Protein AF-A0A2S4YFS5-F1 (afdb_monomer_lite)

pLDDT: mean 82.1, std 21.87, range [34.41, 98.56]

Structure (mmCIF, N/CA/C/O backbone):
data_AF-A0A2S4YFS5-F1
#
_entry.id   AF-A0A2S4YFS5-F1
#
loop_
_atom_site.group_PDB
_atom_site.id
_atom_site.type_symbol
_atom_site.label_atom_id
_atom_site.label_alt_id
_atom_site.label_comp_id
_atom_site.label_asym_id
_atom_site.label_entity_id
_atom_site.label_seq_id
_atom_site.pdbx_PDB_ins_code
_atom_site.Cartn_x
_atom_site.Cartn_y
_atom_site.Cartn_z
_atom_site.occupancy
_atom_site.B_iso_or_equiv
_atom_site.auth_seq_id
_atom_site.auth_comp_id
_atom_site.auth_asym_id
_atom_site.auth_atom_id
_atom_site.pdbx_PDB_model_num
ATOM 1 N N . MET A 1 1 ? 54.798 -68.727 68.384 1.00 38.38 1 MET A N 1
ATOM 2 C CA . MET A 1 1 ? 54.113 -69.914 67.822 1.00 38.38 1 MET A CA 1
ATOM 3 C C . MET A 1 1 ? 52.733 -69.463 67.348 1.00 38.38 1 MET A C 1
ATOM 5 O O . MET A 1 1 ? 52.156 -68.606 67.995 1.00 38.38 1 MET A O 1
ATOM 9 N N . ALA A 1 2 ? 52.330 -69.889 66.152 1.00 39.94 2 ALA A N 1
ATOM 10 C CA . ALA A 1 2 ? 51.501 -69.168 65.175 1.00 39.94 2 ALA A CA 1
ATOM 11 C C . ALA A 1 2 ? 50.011 -68.912 65.498 1.00 39.94 2 ALA A C 1
ATOM 13 O O . ALA A 1 2 ? 49.426 -69.651 66.278 1.00 39.94 2 ALA A O 1
ATOM 14 N N . LEU A 1 3 ? 49.422 -67.935 64.779 1.00 34.41 3 LEU A N 1
ATOM 15 C CA . LEU A 1 3 ? 48.136 -67.919 64.022 1.00 34.41 3 LEU A CA 1
ATOM 16 C C . LEU A 1 3 ? 47.654 -66.448 63.898 1.00 34.41 3 LEU A C 1
ATOM 18 O O . LEU A 1 3 ? 47.885 -65.681 64.817 1.00 34.41 3 LEU A O 1
ATOM 22 N N . ARG A 1 4 ? 46.946 -65.936 62.881 1.00 42.56 4 ARG A N 1
ATOM 23 C CA . ARG A 1 4 ? 46.552 -66.309 61.507 1.00 42.56 4 ARG A CA 1
ATOM 24 C C . ARG A 1 4 ? 45.959 -65.017 60.876 1.00 42.56 4 ARG A C 1
ATOM 26 O O . ARG A 1 4 ? 45.600 -64.093 61.595 1.00 42.56 4 ARG A O 1
ATOM 33 N N . LYS A 1 5 ? 45.900 -64.954 59.544 1.00 42.12 5 LYS A N 1
ATOM 34 C CA . LYS A 1 5 ? 45.519 -63.801 58.695 1.00 42.12 5 LYS A CA 1
ATOM 35 C C . LYS A 1 5 ? 43.995 -63.500 58.634 1.00 42.12 5 LYS A C 1
ATOM 37 O O . LYS A 1 5 ? 43.210 -64.362 59.013 1.00 42.12 5 LYS A O 1
ATOM 42 N N . MET A 1 6 ? 43.676 -62.393 57.925 1.00 39.66 6 MET A N 1
ATOM 43 C CA . MET A 1 6 ? 42.453 -62.051 57.135 1.00 39.66 6 MET A CA 1
ATOM 44 C C . MET A 1 6 ? 41.341 -61.290 57.889 1.00 39.66 6 MET A C 1
ATOM 46 O O . MET A 1 6 ? 41.135 -61.551 59.061 1.00 39.66 6 MET A O 1
ATOM 50 N N . ASN A 1 7 ? 40.558 -60.357 57.325 1.00 37.44 7 ASN A N 1
ATOM 51 C CA . ASN A 1 7 ? 40.381 -59.815 55.967 1.00 37.44 7 ASN A CA 1
ATOM 52 C C . ASN A 1 7 ? 39.668 -58.444 56.077 1.00 37.44 7 ASN A C 1
ATOM 54 O O . ASN A 1 7 ? 38.845 -58.256 56.970 1.00 37.44 7 ASN A O 1
ATOM 58 N N . ALA A 1 8 ? 39.932 -57.525 55.144 1.00 40.50 8 ALA A N 1
ATOM 59 C CA . ALA A 1 8 ? 39.183 -56.279 54.976 1.00 40.50 8 ALA A CA 1
ATOM 60 C C . ALA A 1 8 ? 38.018 -56.479 53.994 1.00 40.50 8 ALA A C 1
ATOM 62 O O . ALA A 1 8 ? 38.241 -57.006 52.907 1.00 40.50 8 ALA A O 1
ATOM 63 N N . ALA A 1 9 ? 36.816 -56.034 54.366 1.00 38.03 9 ALA A N 1
ATOM 64 C CA . ALA A 1 9 ? 35.782 -55.512 53.466 1.00 38.03 9 ALA A CA 1
ATOM 65 C C . ALA A 1 9 ? 34.565 -55.067 54.290 1.00 38.03 9 ALA A C 1
ATOM 67 O O . ALA A 1 9 ? 33.946 -55.885 54.967 1.00 38.03 9 ALA A O 1
ATOM 68 N N . LEU A 1 10 ? 34.171 -53.799 54.177 1.00 38.78 10 LEU A N 1
ATOM 69 C CA . LEU A 1 10 ? 32.765 -53.434 54.326 1.00 38.78 10 LEU A CA 1
ATOM 70 C C . LEU A 1 10 ? 32.443 -52.335 53.312 1.00 38.78 10 LEU A C 1
ATOM 72 O O . LEU A 1 10 ? 32.939 -51.215 53.401 1.00 38.78 10 LEU A O 1
ATOM 76 N N . LEU A 1 11 ? 31.663 -52.721 52.305 1.00 36.75 11 LEU A N 1
ATOM 77 C CA . LEU A 1 11 ? 31.139 -51.878 51.239 1.00 36.75 11 LEU A CA 1
ATOM 78 C C . LEU A 1 11 ? 29.768 -51.368 51.709 1.00 36.75 11 LEU A C 1
ATOM 80 O O . LEU A 1 11 ? 28.876 -52.175 51.968 1.00 36.75 11 LEU A O 1
ATOM 84 N N . ALA A 1 12 ? 29.600 -50.055 51.863 1.00 45.97 12 ALA A N 1
ATOM 85 C CA . ALA A 1 12 ? 28.306 -49.464 52.196 1.00 45.97 12 ALA A CA 1
ATOM 86 C C . ALA A 1 12 ? 27.465 -49.316 50.918 1.00 45.97 12 ALA A C 1
ATOM 88 O O . ALA A 1 12 ? 27.842 -48.587 50.002 1.00 45.97 12 ALA A O 1
ATOM 89 N N . ALA A 1 13 ? 26.335 -50.022 50.854 1.00 45.12 13 ALA A N 1
ATOM 90 C CA . ALA A 1 13 ? 25.322 -49.843 49.821 1.00 45.12 13 ALA A CA 1
ATOM 91 C C . ALA A 1 13 ? 24.439 -48.637 50.177 1.00 45.12 13 ALA A C 1
ATOM 93 O O . ALA A 1 13 ? 23.843 -48.603 51.253 1.00 45.12 13 ALA A O 1
ATOM 94 N N . LEU A 1 14 ? 24.351 -47.653 49.280 1.00 39.91 14 LEU A N 1
ATOM 95 C CA . LEU A 1 14 ? 23.424 -46.529 49.394 1.00 39.91 14 LEU A CA 1
ATOM 96 C C . LEU A 1 14 ? 22.151 -46.865 48.605 1.00 39.91 14 LEU A C 1
ATOM 98 O O . LEU A 1 14 ? 22.161 -46.896 47.377 1.00 39.91 14 LEU A O 1
ATOM 102 N N . THR A 1 15 ? 21.058 -47.147 49.309 1.00 44.25 15 THR A N 1
ATOM 103 C CA . THR A 1 15 ? 19.716 -47.280 48.727 1.00 44.25 15 THR A CA 1
ATOM 104 C C . THR A 1 15 ? 19.127 -45.898 48.454 1.00 44.25 15 THR A C 1
ATOM 106 O O . THR A 1 15 ? 18.968 -45.104 49.380 1.00 44.25 15 THR A O 1
ATOM 109 N N . LEU A 1 16 ? 18.773 -45.623 47.197 1.00 41.44 16 LEU A N 1
ATOM 110 C CA . LEU A 1 16 ? 18.000 -44.448 46.797 1.00 41.44 16 LEU A CA 1
ATOM 111 C C . LEU A 1 16 ? 16.504 -44.795 46.888 1.00 41.44 16 LEU A C 1
ATOM 113 O O . LEU A 1 16 ? 16.043 -45.692 46.184 1.00 41.44 16 LEU A O 1
ATOM 117 N N . ALA A 1 17 ? 15.749 -44.113 47.749 1.00 50.78 17 ALA A N 1
ATOM 118 C CA . ALA A 1 17 ? 14.289 -44.191 47.756 1.00 50.78 17 ALA A CA 1
ATOM 119 C C . ALA A 1 17 ? 13.722 -43.068 46.874 1.00 50.78 17 ALA A C 1
ATOM 121 O O . ALA A 1 17 ? 13.986 -41.892 47.122 1.00 50.78 17 ALA A O 1
ATOM 122 N N . ALA A 1 18 ? 12.968 -43.440 45.838 1.00 47.72 18 ALA A N 1
ATOM 123 C CA . ALA A 1 18 ? 12.199 -42.519 45.010 1.00 47.72 18 ALA A CA 1
ATOM 124 C C . ALA A 1 18 ? 10.875 -42.176 45.712 1.00 47.72 18 ALA A C 1
ATOM 126 O O . ALA A 1 18 ? 10.147 -43.073 46.131 1.00 47.72 18 ALA A O 1
ATOM 127 N N . GLY A 1 19 ? 10.574 -40.883 45.839 1.00 43.84 19 GLY A N 1
ATOM 128 C CA . GLY A 1 19 ? 9.262 -40.377 46.238 1.00 43.84 19 GLY A CA 1
ATOM 129 C C . GLY A 1 19 ? 8.672 -39.560 45.093 1.00 43.84 19 GLY A C 1
ATOM 130 O O . GLY A 1 19 ? 9.244 -38.541 44.711 1.00 43.84 19 GLY A O 1
ATOM 131 N N . GLU A 1 20 ? 7.563 -40.031 44.529 1.00 55.06 20 GLU A N 1
ATOM 132 C CA . GLU A 1 20 ? 6.810 -39.362 43.465 1.00 55.06 20 GLU A CA 1
ATOM 133 C C . GLU A 1 20 ? 5.953 -38.224 44.043 1.00 55.06 20 GLU A C 1
ATOM 135 O O . GLU A 1 20 ? 5.244 -38.408 45.035 1.00 55.06 20 GLU A O 1
ATOM 140 N N . LEU A 1 21 ? 5.999 -37.041 43.420 1.00 44.41 21 LEU A N 1
ATOM 141 C CA . LEU A 1 21 ? 5.117 -35.917 43.737 1.00 44.41 21 LEU A CA 1
ATOM 142 C C . LEU A 1 21 ? 3.927 -35.927 42.764 1.00 44.41 21 LEU A C 1
ATOM 144 O O . LEU A 1 21 ? 4.089 -35.695 41.568 1.00 44.41 21 LEU A O 1
ATOM 148 N N . SER A 1 22 ? 2.726 -36.183 43.284 1.00 50.31 22 SER A N 1
ATOM 149 C CA . SER A 1 22 ? 1.464 -36.058 42.547 1.00 50.31 22 SER A CA 1
ATOM 150 C C . SER A 1 22 ? 1.098 -34.581 42.371 1.00 50.31 22 SER A C 1
ATOM 152 O O . SER A 1 22 ? 0.785 -33.907 43.351 1.00 50.31 22 SER A O 1
ATOM 154 N N . ALA A 1 23 ? 1.071 -34.090 41.130 1.00 49.91 23 ALA A N 1
ATOM 155 C CA . ALA A 1 23 ? 0.452 -32.812 40.785 1.00 49.91 23 ALA A CA 1
ATOM 156 C C . ALA A 1 23 ? -0.930 -33.061 40.162 1.00 49.91 23 ALA A C 1
ATOM 158 O O . ALA A 1 23 ? -1.052 -33.438 38.998 1.00 49.91 23 ALA A O 1
ATOM 159 N N . SER A 1 24 ? -1.983 -32.844 40.949 1.00 52.62 24 SER A N 1
ATOM 160 C CA . SER A 1 24 ? -3.356 -32.748 40.461 1.00 52.62 24 SER A CA 1
ATOM 161 C C . SER A 1 24 ? -3.604 -31.339 39.924 1.00 52.62 24 SER A C 1
ATOM 163 O O . SER A 1 24 ? -3.864 -30.438 40.714 1.00 52.62 24 SER A O 1
ATOM 165 N N . ASN A 1 25 ? -3.573 -31.148 38.607 1.00 51.72 25 ASN A N 1
ATOM 166 C CA . ASN A 1 25 ? -4.187 -29.981 37.974 1.00 51.72 25 ASN A CA 1
ATOM 167 C C . ASN A 1 25 ? -5.092 -30.468 36.839 1.00 51.72 25 ASN A C 1
ATOM 169 O O . ASN A 1 25 ? -4.623 -30.896 35.787 1.00 51.72 25 ASN A O 1
ATOM 173 N N . SER A 1 26 ? -6.402 -30.420 37.080 1.00 62.16 26 SER A N 1
ATOM 174 C CA . SER A 1 26 ? -7.427 -30.574 36.048 1.00 62.16 26 SER A CA 1
ATOM 175 C C . SER A 1 26 ? -7.185 -29.570 34.912 1.00 62.16 26 SER A C 1
ATOM 177 O O . SER A 1 26 ? -6.802 -28.431 35.197 1.00 62.16 26 SER A O 1
ATOM 179 N N . PRO A 1 27 ? -7.439 -29.921 33.638 1.00 47.19 27 PRO A N 1
ATOM 180 C CA . PRO A 1 27 ? -7.403 -28.938 32.570 1.00 47.19 27 PRO A CA 1
ATOM 181 C C . PRO A 1 27 ? -8.588 -27.988 32.766 1.00 47.19 27 PRO A C 1
ATOM 183 O O . PRO A 1 27 ? -9.747 -28.378 32.624 1.00 47.19 27 PRO A O 1
ATOM 186 N N . ALA A 1 28 ? -8.297 -26.742 33.140 1.00 51.16 28 ALA A N 1
ATOM 187 C CA . ALA A 1 28 ? -9.267 -25.667 33.035 1.00 51.16 28 ALA A CA 1
ATOM 188 C C . ALA A 1 28 ? -9.723 -25.597 31.572 1.00 51.16 28 ALA A C 1
ATOM 190 O O . ALA A 1 28 ? -8.896 -25.543 30.660 1.00 51.16 28 ALA A O 1
ATOM 191 N N . ALA A 1 29 ? -11.037 -25.662 31.364 1.00 51.72 29 ALA A N 1
ATOM 192 C CA . ALA A 1 29 ? -11.657 -25.481 30.064 1.00 51.72 29 ALA A CA 1
ATOM 193 C C . ALA A 1 29 ? -11.131 -24.184 29.434 1.00 51.72 29 ALA A C 1
ATOM 195 O O . ALA A 1 29 ? -11.278 -23.108 30.015 1.00 51.72 29 ALA A O 1
ATOM 196 N N . ALA A 1 30 ? -10.498 -24.296 28.267 1.00 50.19 30 ALA A N 1
ATOM 197 C CA . ALA A 1 30 ? -10.163 -23.144 27.451 1.00 50.19 30 ALA A CA 1
ATOM 198 C C . ALA A 1 30 ? -11.483 -22.491 27.024 1.00 50.19 30 ALA A C 1
ATOM 200 O O . ALA A 1 30 ? -12.223 -23.040 26.209 1.00 50.19 30 ALA A O 1
ATOM 201 N N . SER A 1 31 ? -11.817 -21.358 27.638 1.00 50.53 31 SER A N 1
ATOM 202 C CA . SER A 1 31 ? -12.875 -20.489 27.146 1.00 50.53 31 SER A CA 1
ATOM 203 C C . SER A 1 31 ? -12.400 -19.897 25.825 1.00 50.53 31 SER A C 1
ATOM 205 O O . SER A 1 31 ? -11.400 -19.175 25.796 1.00 50.53 31 SER A O 1
ATOM 207 N N . ASP A 1 32 ? -13.107 -20.242 24.758 1.00 52.25 32 ASP A N 1
ATOM 208 C CA . ASP A 1 32 ? -12.938 -19.732 23.403 1.00 52.25 32 ASP A CA 1
ATOM 209 C C . ASP A 1 32 ? -13.300 -18.239 23.360 1.00 52.25 32 ASP A C 1
ATOM 211 O O . ASP A 1 32 ? -14.403 -17.831 23.004 1.00 52.25 32 ASP A O 1
ATOM 215 N N . SER A 1 33 ? -12.375 -17.407 23.833 1.00 52.56 33 SER A N 1
ATOM 216 C CA . SER A 1 33 ? -12.344 -15.989 23.516 1.00 52.56 33 SER A CA 1
ATOM 217 C C . SER A 1 33 ? -11.557 -15.885 22.223 1.00 52.56 33 SER A C 1
ATOM 219 O O . SER A 1 33 ? -10.326 -15.908 22.262 1.00 52.56 33 SER A O 1
ATOM 221 N N . ALA A 1 34 ? -12.247 -15.806 21.086 1.00 52.62 34 ALA A N 1
ATOM 222 C CA . ALA A 1 34 ? -11.634 -15.418 19.824 1.00 52.62 34 ALA A CA 1
ATOM 223 C C . ALA A 1 34 ? -10.961 -14.053 20.032 1.00 52.62 34 ALA A C 1
ATOM 225 O O . ALA A 1 34 ? -11.606 -13.004 20.039 1.00 52.62 34 ALA A O 1
ATOM 226 N N . LEU A 1 35 ? -9.662 -14.085 20.328 1.00 49.88 35 LEU A N 1
ATOM 227 C CA . LEU A 1 35 ? -8.839 -12.902 20.485 1.00 49.88 35 LEU A CA 1
ATOM 228 C C . LEU A 1 35 ? -8.937 -12.127 19.174 1.00 49.88 35 LEU A C 1
ATOM 230 O O . LEU A 1 35 ? -8.761 -12.703 18.101 1.00 49.88 35 LEU A O 1
ATOM 234 N N . SER A 1 36 ? -9.196 -10.824 19.264 1.00 61.03 36 SER A N 1
ATOM 235 C CA . SER A 1 36 ? -8.910 -9.909 18.165 1.00 61.03 36 SER A CA 1
ATOM 236 C C . SER A 1 36 ? -7.424 -10.055 17.825 1.00 61.03 36 SER A C 1
ATOM 238 O O . SER A 1 36 ? -6.557 -9.535 18.530 1.00 61.03 36 SER A O 1
ATOM 240 N N . ILE A 1 37 ? -7.114 -10.866 16.813 1.00 72.75 37 ILE A N 1
ATOM 241 C CA . ILE A 1 37 ? -5.752 -11.086 16.329 1.00 72.75 37 ILE A CA 1
ATOM 242 C C . ILE A 1 37 ? -5.450 -9.943 15.367 1.00 72.75 37 ILE A C 1
ATOM 244 O O . ILE A 1 37 ? -5.506 -10.052 14.148 1.00 72.75 37 ILE A O 1
ATOM 248 N N . SER A 1 38 ? -5.160 -8.799 15.967 1.00 82.50 38 SER A N 1
ATOM 249 C CA . SER A 1 38 ? -4.438 -7.716 15.324 1.00 82.50 38 SER A CA 1
ATOM 250 C C . SER A 1 38 ? -3.055 -8.237 14.908 1.00 82.50 38 SER A C 1
ATOM 252 O O . SER A 1 38 ? -2.333 -8.752 15.771 1.00 82.50 38 SER A O 1
ATOM 254 N N . PRO A 1 39 ? -2.646 -8.145 13.626 1.00 88.50 39 PRO A N 1
ATOM 255 C CA . PRO A 1 39 ? -1.312 -8.580 13.237 1.00 88.50 39 PRO A CA 1
ATOM 256 C C . PRO A 1 39 ? -0.257 -7.747 13.982 1.00 88.50 39 PRO A C 1
ATOM 258 O O . PRO A 1 39 ? -0.426 -6.526 14.111 1.00 88.50 39 PRO A O 1
ATOM 261 N N . PRO A 1 40 ? 0.824 -8.371 14.489 1.00 92.25 40 PRO A N 1
ATOM 262 C CA . PRO A 1 40 ? 1.923 -7.631 15.096 1.00 92.25 40 PRO A CA 1
ATOM 263 C C . PRO A 1 40 ? 2.620 -6.756 14.051 1.00 92.25 40 PRO A C 1
ATOM 265 O O . PRO A 1 40 ? 2.562 -7.041 12.853 1.00 92.25 40 PRO A O 1
ATOM 268 N N . SER A 1 41 ? 3.330 -5.716 14.489 1.00 95.56 41 SER A N 1
ATOM 269 C CA . SER A 1 41 ? 4.131 -4.934 13.549 1.00 95.56 41 SER A CA 1
ATOM 270 C C . SER A 1 41 ? 5.197 -5.807 12.879 1.00 95.56 41 SER A C 1
ATOM 272 O O . SER A 1 41 ? 5.838 -6.627 13.542 1.00 95.56 41 SER A O 1
ATOM 274 N N . GLY A 1 42 ? 5.408 -5.650 11.575 1.00 95.62 42 GLY A N 1
ATOM 275 C CA . GLY A 1 42 ? 6.371 -6.478 10.855 1.00 95.62 42 GLY A CA 1
ATOM 276 C C . GLY A 1 42 ? 6.288 -6.386 9.340 1.00 95.62 42 GLY A C 1
ATOM 277 O O . GLY A 1 42 ? 5.508 -5.621 8.778 1.00 95.62 42 GLY A O 1
ATOM 278 N N . ARG A 1 43 ? 7.128 -7.183 8.671 1.00 95.38 43 ARG A N 1
ATOM 279 C CA . ARG A 1 43 ? 7.158 -7.308 7.211 1.00 95.38 43 ARG A CA 1
ATOM 280 C C . ARG A 1 43 ? 6.297 -8.487 6.772 1.00 95.38 43 ARG A C 1
ATOM 282 O O . ARG A 1 43 ? 6.541 -9.620 7.176 1.00 95.38 43 ARG A O 1
ATOM 289 N N . TYR A 1 44 ? 5.354 -8.214 5.886 1.00 95.50 44 TYR A N 1
ATOM 290 C CA . TYR A 1 44 ? 4.356 -9.144 5.392 1.00 95.50 44 TYR A CA 1
ATOM 291 C C . TYR A 1 44 ? 4.392 -9.248 3.873 1.00 95.50 44 TYR A C 1
ATOM 293 O O . TYR A 1 44 ? 4.748 -8.315 3.148 1.00 95.50 44 TYR A O 1
ATOM 301 N N . ARG A 1 45 ? 3.940 -10.405 3.398 1.00 95.00 45 ARG A N 1
ATOM 302 C CA . ARG A 1 45 ? 3.376 -10.558 2.064 1.00 95.00 45 ARG A CA 1
ATOM 303 C C . ARG A 1 45 ? 1.866 -10.641 2.237 1.00 95.00 45 ARG A C 1
ATOM 305 O O . ARG A 1 45 ? 1.391 -11.502 2.969 1.00 95.00 45 ARG A O 1
ATOM 312 N N . ILE A 1 46 ? 1.138 -9.745 1.583 1.00 95.88 46 ILE A N 1
ATOM 313 C CA . ILE A 1 46 ? -0.324 -9.689 1.640 1.00 95.88 46 ILE A CA 1
ATOM 314 C C . ILE A 1 46 ? -0.843 -10.277 0.331 1.00 95.88 46 ILE A C 1
ATOM 316 O O . ILE A 1 46 ? -0.407 -9.862 -0.740 1.00 95.88 46 ILE A O 1
ATOM 320 N N . HIS A 1 47 ? -1.745 -11.250 0.405 1.00 95.88 47 HIS A N 1
ATOM 321 C CA . HIS A 1 47 ? -2.307 -11.924 -0.764 1.00 95.88 47 HIS A CA 1
ATOM 322 C C . HIS A 1 47 ? -3.822 -12.064 -0.665 1.00 95.88 47 HIS A C 1
ATOM 324 O O . HIS A 1 47 ? -4.383 -12.219 0.417 1.00 95.88 47 HIS A O 1
ATOM 330 N N . SER A 1 48 ? -4.485 -12.004 -1.816 1.00 96.69 48 SER A N 1
ATOM 331 C CA . SER A 1 48 ? -5.916 -12.245 -1.912 1.00 96.69 48 SER A CA 1
ATOM 332 C C . SER A 1 48 ? -6.211 -13.714 -1.628 1.00 96.69 48 SER A C 1
ATOM 334 O O . SER A 1 48 ? -5.686 -14.594 -2.310 1.00 96.69 48 SER A O 1
ATOM 336 N N . TYR A 1 49 ? -7.107 -13.982 -0.679 1.00 95.00 49 TYR A N 1
ATOM 337 C CA . TYR A 1 49 ? -7.595 -15.338 -0.421 1.00 95.00 49 TYR A CA 1
ATOM 338 C C . TYR A 1 49 ? -8.260 -15.963 -1.661 1.00 95.00 49 TYR A C 1
ATOM 340 O O . TYR A 1 49 ? -8.132 -17.158 -1.902 1.00 95.00 49 TYR A O 1
ATOM 348 N N . TYR A 1 50 ? -8.926 -15.146 -2.484 1.00 96.81 50 TYR A N 1
ATOM 349 C CA . TYR A 1 50 ? -9.710 -15.613 -3.628 1.00 96.81 50 TYR A CA 1
ATOM 350 C C . TYR A 1 50 ? -8.862 -16.274 -4.726 1.00 96.81 50 TYR A C 1
ATOM 352 O O . TYR A 1 50 ? -9.265 -17.286 -5.292 1.00 96.81 50 TYR A O 1
ATOM 360 N N . ASN A 1 51 ? -7.704 -15.697 -5.061 1.00 97.56 51 ASN A N 1
ATOM 361 C CA . ASN A 1 51 ? -6.883 -16.158 -6.190 1.00 97.56 51 ASN A CA 1
ATOM 362 C C . ASN A 1 51 ? -5.387 -16.296 -5.874 1.00 97.56 51 ASN A C 1
ATOM 364 O O . ASN A 1 51 ? -4.604 -16.590 -6.775 1.00 97.56 51 ASN A O 1
ATOM 368 N N . GLY A 1 52 ? -4.975 -16.055 -4.630 1.00 97.50 52 GLY A N 1
ATOM 369 C CA . GLY A 1 52 ? -3.585 -16.156 -4.194 1.00 97.50 52 GLY A CA 1
ATOM 370 C C . GLY A 1 52 ? -2.650 -15.075 -4.743 1.00 97.50 52 GLY A C 1
ATOM 371 O O . GLY A 1 52 ? -1.453 -15.146 -4.474 1.00 97.50 52 GLY A O 1
ATOM 372 N N . LYS A 1 53 ? -3.146 -14.080 -5.494 1.00 98.38 53 LYS A N 1
ATOM 373 C CA . LYS A 1 53 ? -2.319 -12.982 -6.020 1.00 98.38 53 LYS A CA 1
ATOM 374 C C . LYS A 1 53 ? -1.912 -12.019 -4.911 1.00 98.38 53 LYS A C 1
ATOM 376 O O . LYS A 1 53 ? -2.680 -11.759 -3.985 1.00 98.38 53 LYS A O 1
ATOM 381 N N . CYS A 1 54 ? -0.709 -11.477 -5.031 1.00 98.00 54 CYS A N 1
ATOM 382 C CA . CYS A 1 54 ? -0.102 -10.597 -4.047 1.00 98.00 54 CYS A CA 1
ATOM 383 C C . CYS A 1 54 ? -0.519 -9.139 -4.256 1.00 98.00 54 CYS A C 1
ATOM 385 O O . CYS A 1 54 ? -0.662 -8.687 -5.393 1.00 98.00 54 CYS A O 1
ATOM 387 N N . LEU A 1 55 ? -0.670 -8.407 -3.149 1.00 98.00 55 LEU A N 1
ATOM 388 C CA . LEU A 1 55 ? -0.747 -6.952 -3.151 1.00 98.00 55 LEU A CA 1
ATOM 389 C C . LEU A 1 55 ? 0.574 -6.403 -3.694 1.00 98.00 55 LEU A C 1
ATOM 391 O O . LEU A 1 55 ? 1.646 -6.700 -3.162 1.00 98.00 55 LEU A O 1
ATOM 395 N N . ASP A 1 56 ? 0.482 -5.629 -4.763 1.00 97.75 56 ASP A N 1
ATOM 396 C CA . ASP A 1 56 ? 1.602 -5.248 -5.610 1.00 97.75 56 ASP A CA 1
ATOM 397 C C . ASP A 1 56 ? 1.581 -3.740 -5.849 1.00 97.75 56 ASP A C 1
ATOM 399 O O . ASP A 1 56 ? 0.577 -3.178 -6.287 1.00 97.75 56 ASP A O 1
ATOM 403 N N . ALA A 1 57 ? 2.693 -3.081 -5.5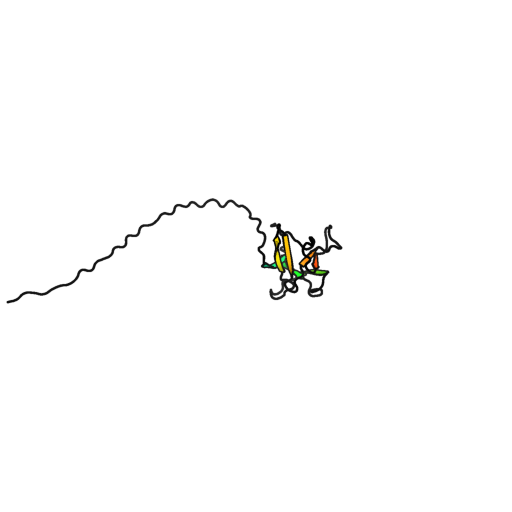43 1.00 97.62 57 ALA A N 1
ATOM 404 C CA . ALA A 1 57 ? 2.973 -1.741 -6.025 1.00 97.62 57 ALA A CA 1
ATOM 405 C C . ALA A 1 57 ? 3.493 -1.853 -7.463 1.00 97.62 57 ALA A C 1
ATOM 407 O O . ALA A 1 57 ? 4.566 -2.408 -7.694 1.00 97.62 57 ALA A O 1
ATOM 408 N N . ASP A 1 58 ? 2.737 -1.337 -8.427 1.00 97.19 58 ASP A N 1
ATOM 409 C CA . ASP A 1 58 ? 3.023 -1.539 -9.845 1.00 97.19 58 ASP A CA 1
ATOM 410 C C . ASP A 1 58 ? 4.406 -0.993 -10.210 1.00 97.19 58 ASP A C 1
ATOM 412 O O . ASP A 1 58 ? 4.634 0.221 -10.174 1.00 97.19 58 ASP A O 1
ATOM 416 N N . LEU A 1 59 ? 5.313 -1.886 -10.617 1.00 94.88 59 LEU A N 1
ATOM 417 C CA . LEU A 1 59 ? 6.687 -1.554 -11.007 1.00 94.88 59 LEU A CA 1
ATOM 418 C C . LEU A 1 59 ? 6.764 -0.498 -12.118 1.00 94.88 59 LEU A C 1
ATOM 420 O O . LEU A 1 59 ? 7.767 0.202 -12.212 1.00 94.88 59 LEU A O 1
ATOM 424 N N . ASN A 1 60 ? 5.714 -0.342 -12.930 1.0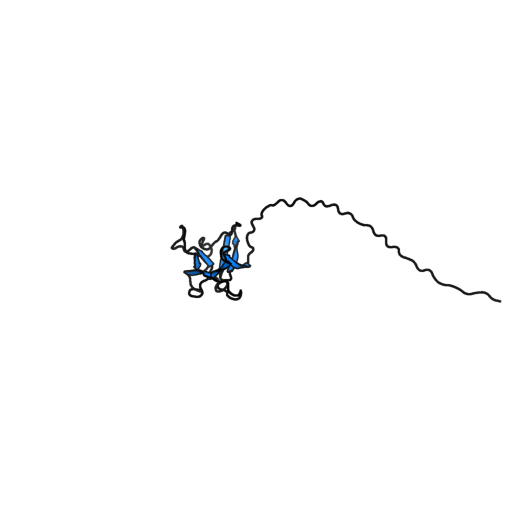0 95.88 60 ASN A N 1
ATOM 425 C CA . ASN A 1 60 ? 5.672 0.678 -13.979 1.00 95.88 60 ASN A CA 1
ATOM 426 C C . ASN A 1 60 ? 5.458 2.100 -13.440 1.00 95.88 60 ASN A C 1
ATOM 428 O O . ASN A 1 60 ? 5.728 3.069 -14.145 1.00 95.88 60 ASN A O 1
ATOM 432 N N . THR A 1 61 ? 4.942 2.238 -12.216 1.00 96.31 61 THR A N 1
ATOM 433 C CA . THR A 1 61 ? 4.612 3.539 -11.604 1.00 96.31 61 THR A CA 1
ATOM 434 C C . THR A 1 61 ? 5.266 3.755 -10.240 1.00 96.31 61 THR A C 1
ATOM 436 O O . THR A 1 61 ? 5.132 4.835 -9.664 1.00 96.31 61 THR A O 1
ATOM 439 N N . ILE A 1 62 ? 5.975 2.746 -9.723 1.00 93.94 62 ILE A N 1
ATOM 440 C CA . ILE A 1 62 ? 6.519 2.741 -8.368 1.00 93.94 62 ILE A CA 1
ATOM 441 C C . ILE A 1 62 ? 7.537 3.858 -8.133 1.00 93.94 62 ILE A C 1
ATOM 443 O O . ILE A 1 62 ? 8.380 4.168 -8.973 1.00 93.94 62 ILE A O 1
ATOM 447 N N . GLY A 1 63 ? 7.481 4.438 -6.935 1.00 90.50 63 GLY A N 1
ATOM 448 C CA . GLY A 1 63 ? 8.443 5.433 -6.460 1.00 90.50 63 GLY A CA 1
ATOM 449 C C . GLY A 1 63 ? 7.909 6.864 -6.430 1.00 90.50 63 GLY A C 1
ATOM 450 O O . GLY A 1 63 ? 8.554 7.726 -5.834 1.00 90.50 63 GLY A O 1
ATOM 451 N N . SER A 1 64 ? 6.727 7.107 -6.999 1.00 95.19 64 SER A N 1
ATOM 452 C CA . SER A 1 64 ? 6.067 8.418 -7.021 1.00 95.19 64 SER A CA 1
ATOM 453 C C . SER A 1 64 ? 4.690 8.379 -6.359 1.00 95.19 64 SER A C 1
ATOM 455 O O . SER A 1 64 ? 4.031 7.338 -6.324 1.00 95.19 64 SER A O 1
ATOM 457 N N . ASN A 1 65 ? 4.237 9.526 -5.859 1.00 97.50 65 ASN A N 1
ATOM 458 C CA . ASN A 1 65 ? 2.877 9.682 -5.351 1.00 97.50 65 ASN A CA 1
ATOM 459 C C . ASN A 1 65 ? 1.862 9.385 -6.456 1.00 97.50 65 ASN A C 1
ATOM 461 O O . ASN A 1 65 ? 2.018 9.825 -7.596 1.00 97.50 65 ASN A O 1
ATOM 465 N N . GLY A 1 66 ? 0.856 8.584 -6.119 1.00 97.44 66 GLY A N 1
ATOM 466 C CA . GLY A 1 66 ? -0.095 8.042 -7.079 1.00 97.44 66 GLY A CA 1
ATOM 467 C C . GLY A 1 66 ? 0.321 6.717 -7.720 1.00 97.44 66 GLY A C 1
ATOM 468 O O . GLY A 1 66 ? -0.399 6.261 -8.615 1.00 97.44 66 GLY A O 1
ATOM 469 N N . THR A 1 67 ? 1.420 6.085 -7.265 1.00 98.25 67 THR A N 1
ATOM 470 C CA . THR A 1 67 ? 1.801 4.714 -7.669 1.00 98.25 67 THR A CA 1
ATOM 471 C C . THR A 1 67 ? 0.577 3.811 -7.581 1.00 98.25 67 THR A C 1
ATOM 473 O O . THR A 1 67 ? -0.108 3.769 -6.556 1.00 98.25 67 THR A O 1
ATOM 476 N N . LYS A 1 68 ? 0.306 3.067 -8.649 1.00 98.19 68 LYS A N 1
ATOM 477 C CA . LYS A 1 68 ? -0.816 2.139 -8.695 1.00 98.19 68 LYS A CA 1
ATOM 478 C C . LYS A 1 68 ? -0.565 0.961 -7.754 1.00 98.19 68 LYS A C 1
ATOM 480 O O . LYS A 1 68 ? 0.480 0.320 -7.822 1.00 98.19 68 LYS A O 1
ATOM 485 N N . VAL A 1 69 ? -1.559 0.645 -6.928 1.00 98.25 69 VAL A N 1
ATOM 486 C CA . VAL A 1 69 ? -1.615 -0.606 -6.167 1.00 98.25 69 VAL A CA 1
ATOM 487 C C . VAL A 1 69 ? -2.542 -1.572 -6.901 1.00 98.25 69 VAL A C 1
ATOM 489 O O . VAL A 1 69 ?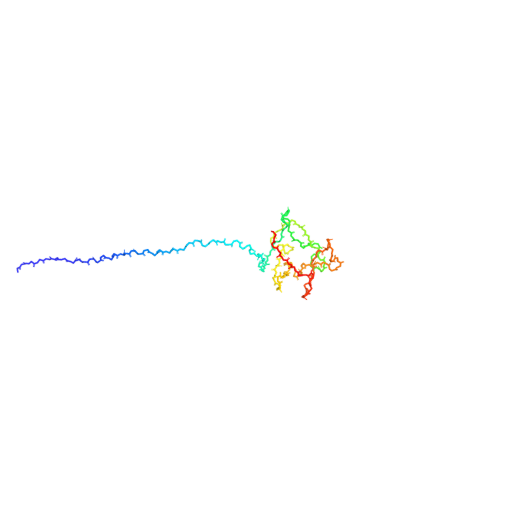 -3.604 -1.183 -7.389 1.00 98.25 69 VAL A O 1
ATOM 492 N N . GLN A 1 70 ? -2.125 -2.825 -7.040 1.00 98.19 70 GLN A N 1
ATOM 493 C CA . GLN A 1 70 ? -2.828 -3.840 -7.820 1.00 98.19 70 GLN A CA 1
ATOM 494 C C . GLN A 1 70 ? -2.660 -5.238 -7.215 1.00 98.19 70 GLN A C 1
ATOM 496 O O . GLN A 1 70 ? -1.961 -5.425 -6.222 1.00 98.19 70 GLN A O 1
ATOM 501 N N . LEU A 1 71 ? -3.313 -6.227 -7.829 1.00 98.31 71 LEU A N 1
ATOM 502 C CA . LEU A 1 71 ? -3.026 -7.637 -7.591 1.00 98.31 71 LEU A CA 1
ATOM 503 C C . LEU A 1 71 ? -2.172 -8.175 -8.734 1.00 98.31 71 LEU A C 1
ATOM 505 O O . LEU A 1 71 ? -2.537 -8.034 -9.902 1.00 98.31 71 LEU A O 1
ATOM 509 N N . TRP A 1 72 ? -1.071 -8.832 -8.391 1.00 98.19 72 TRP A N 1
ATOM 510 C CA . TRP A 1 72 ? -0.175 -9.458 -9.357 1.00 98.19 72 TRP A CA 1
ATOM 511 C C . TRP A 1 72 ? 0.244 -10.853 -8.897 1.00 98.19 72 TRP A C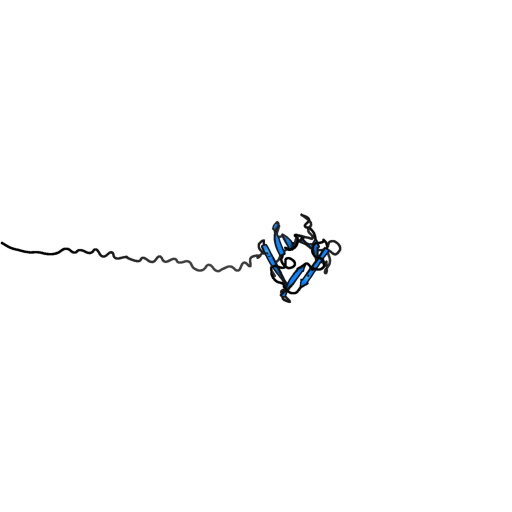 1
ATOM 513 O O . TRP A 1 72 ? 0.067 -11.219 -7.734 1.00 98.19 72 TRP A O 1
ATOM 523 N N . ASP A 1 73 ? 0.778 -11.662 -9.811 1.00 98.06 73 ASP A N 1
ATOM 524 C CA . ASP A 1 73 ? 1.381 -12.935 -9.413 1.00 98.06 73 ASP A CA 1
ATOM 525 C C . ASP A 1 73 ? 2.490 -12.705 -8.386 1.00 98.06 73 ASP A C 1
ATOM 527 O O . ASP A 1 73 ? 3.283 -11.766 -8.501 1.00 98.06 73 ASP A O 1
ATOM 531 N N . CYS A 1 74 ? 2.512 -13.553 -7.360 1.00 97.56 74 CYS A N 1
ATOM 532 C CA . CYS A 1 74 ? 3.476 -13.434 -6.280 1.00 97.56 74 CYS A CA 1
ATOM 533 C C . CYS A 1 74 ? 4.895 -13.721 -6.787 1.00 97.56 74 CYS A C 1
ATOM 535 O O . CYS A 1 74 ? 5.172 -14.793 -7.325 1.00 97.56 74 CYS A O 1
ATOM 537 N N . LEU A 1 75 ? 5.797 -12.766 -6.577 1.00 94.31 75 LEU A N 1
ATOM 538 C CA . LEU A 1 75 ? 7.215 -12.844 -6.916 1.00 94.31 75 LEU A CA 1
ATOM 539 C C . LEU A 1 75 ? 8.045 -13.333 -5.710 1.00 94.31 75 LEU A C 1
ATOM 541 O O . LEU A 1 75 ? 7.520 -13.561 -4.612 1.00 94.31 75 LEU A O 1
ATOM 545 N N . SER A 1 76 ? 9.365 -13.497 -5.894 1.00 90.00 76 SER A N 1
ATOM 546 C CA . SER A 1 76 ? 10.285 -13.774 -4.772 1.00 90.00 76 SER A CA 1
ATOM 547 C C . SER A 1 76 ? 10.143 -12.714 -3.670 1.00 90.00 76 SER A C 1
ATOM 549 O O . SER A 1 76 ? 9.750 -11.576 -3.916 1.00 90.00 76 SER A O 1
ATOM 551 N N . ILE A 1 77 ? 10.473 -13.069 -2.428 1.00 79.31 77 ILE A N 1
ATOM 552 C CA . ILE A 1 77 ? 10.381 -12.143 -1.289 1.00 79.31 77 ILE A CA 1
ATOM 553 C C . ILE A 1 77 ? 11.371 -10.977 -1.389 1.00 79.31 77 ILE A C 1
ATOM 555 O O . ILE A 1 77 ? 11.198 -9.963 -0.717 1.00 79.31 77 ILE A O 1
ATOM 559 N N . ASP A 1 78 ? 12.383 -11.099 -2.241 1.00 86.75 78 ASP A N 1
ATOM 560 C CA . ASP A 1 78 ? 13.381 -10.054 -2.476 1.00 86.75 78 ASP A CA 1
ATOM 561 C C . ASP A 1 78 ? 12.818 -8.884 -3.300 1.00 86.75 78 ASP A C 1
ATOM 563 O O . ASP A 1 78 ? 13.382 -7.791 -3.302 1.00 86.75 78 ASP A O 1
ATOM 567 N N . TYR A 1 79 ? 11.670 -9.078 -3.959 1.00 89.38 79 TYR A N 1
ATOM 568 C CA . TYR A 1 79 ? 10.975 -8.024 -4.688 1.00 89.38 79 TYR A CA 1
ATOM 569 C C . TYR A 1 79 ? 10.219 -7.111 -3.714 1.00 89.38 79 TYR A C 1
ATOM 571 O O . TYR A 1 79 ? 9.152 -7.443 -3.192 1.00 89.38 79 TYR A O 1
ATOM 579 N N . GLY A 1 80 ? 10.789 -5.930 -3.460 1.00 91.75 80 GLY A N 1
ATOM 580 C CA . GLY A 1 80 ? 10.255 -4.954 -2.504 1.00 91.75 80 GLY A CA 1
ATOM 581 C C . GLY A 1 80 ? 8.864 -4.408 -2.849 1.00 91.75 80 GLY A C 1
ATOM 582 O O . GLY A 1 80 ? 8.174 -3.915 -1.961 1.00 91.75 80 GLY A O 1
ATOM 583 N N . ASN A 1 81 ? 8.425 -4.514 -4.106 1.00 95.25 81 ASN A N 1
ATOM 584 C CA . ASN A 1 81 ? 7.123 -4.023 -4.561 1.00 95.25 81 ASN A CA 1
ATOM 585 C C . ASN A 1 81 ? 5.930 -4.878 -4.089 1.00 95.25 81 ASN A C 1
ATOM 587 O O . ASN A 1 81 ? 4.799 -4.407 -4.143 1.00 95.25 81 ASN A O 1
ATOM 591 N N . GLN A 1 82 ? 6.170 -6.096 -3.592 1.00 96.94 82 GLN A N 1
ATOM 592 C CA . GLN A 1 82 ? 5.143 -6.977 -3.007 1.00 96.94 82 GLN A CA 1
ATOM 593 C C . GLN A 1 82 ? 5.397 -7.292 -1.527 1.00 96.94 82 GLN A C 1
ATOM 595 O O . GLN A 1 82 ? 4.771 -8.181 -0.941 1.00 96.94 82 GLN A O 1
ATOM 600 N N . ALA A 1 83 ? 6.346 -6.583 -0.920 1.00 96.12 83 ALA A N 1
ATOM 601 C CA . ALA A 1 83 ? 6.644 -6.681 0.493 1.00 96.12 83 ALA A CA 1
ATOM 602 C C . ALA A 1 83 ? 6.164 -5.417 1.203 1.00 96.12 83 ALA A C 1
ATOM 604 O O . ALA A 1 83 ? 6.493 -4.300 0.801 1.00 96.12 83 ALA A O 1
ATOM 605 N N . TRP A 1 84 ? 5.408 -5.617 2.276 1.00 96.94 84 TRP A N 1
ATOM 606 C CA . TRP A 1 84 ? 4.690 -4.561 2.974 1.00 96.94 84 TRP A CA 1
ATOM 607 C C . TRP A 1 84 ? 5.061 -4.581 4.441 1.00 96.94 84 TRP A C 1
ATOM 609 O O . TRP A 1 84 ? 4.978 -5.619 5.090 1.00 96.94 84 TRP A O 1
ATOM 619 N N . TYR A 1 85 ? 5.471 -3.445 4.974 1.00 97.06 85 TYR A N 1
ATOM 620 C CA . TYR A 1 85 ? 5.532 -3.268 6.412 1.00 97.06 85 TYR A CA 1
ATOM 621 C C . TYR A 1 85 ? 4.155 -2.863 6.916 1.00 97.06 85 TYR A C 1
ATOM 623 O O . TYR A 1 85 ? 3.495 -2.018 6.315 1.00 97.06 85 TYR A O 1
ATOM 631 N N . VAL A 1 86 ? 3.734 -3.486 8.006 1.00 97.50 86 VAL A N 1
ATOM 632 C CA . VAL A 1 86 ? 2.503 -3.183 8.728 1.00 97.50 86 VAL A CA 1
ATOM 633 C C . VAL A 1 86 ? 2.947 -2.769 10.117 1.00 97.50 86 VAL A C 1
ATOM 635 O O . VAL A 1 86 ? 3.503 -3.597 10.827 1.00 97.50 86 VAL A O 1
ATOM 638 N N . ASP A 1 87 ? 2.743 -1.508 10.484 1.00 96.75 87 ASP A N 1
ATOM 639 C CA . ASP A 1 87 ? 3.106 -0.972 11.797 1.00 96.75 87 ASP A CA 1
ATOM 640 C C . ASP A 1 87 ? 1.859 -0.447 12.502 1.00 96.75 87 ASP A C 1
ATOM 642 O O . ASP A 1 87 ? 1.108 0.330 11.910 1.00 96.75 87 ASP A O 1
ATOM 646 N N . THR A 1 88 ? 1.660 -0.794 13.776 1.00 95.56 88 THR A N 1
ATOM 647 C CA . THR A 1 88 ? 0.672 -0.077 14.594 1.00 95.56 88 THR A CA 1
ATOM 648 C C . THR A 1 88 ? 1.105 1.372 14.813 1.00 95.56 88 THR A C 1
ATOM 650 O O . THR A 1 88 ? 2.271 1.647 15.103 1.00 95.56 88 THR A O 1
ATOM 653 N N . ILE A 1 89 ? 0.154 2.297 14.697 1.00 94.12 89 ILE A N 1
ATOM 654 C CA . ILE A 1 89 ? 0.353 3.730 14.966 1.00 94.12 89 ILE A CA 1
ATOM 655 C C . ILE A 1 89 ? -0.483 4.225 16.160 1.00 94.12 89 ILE A C 1
ATOM 657 O O . ILE A 1 89 ? -0.564 5.423 16.413 1.00 94.12 89 ILE A O 1
ATOM 661 N N . GLY A 1 90 ? -1.051 3.296 16.937 1.00 90.50 90 GLY A N 1
ATOM 662 C CA . GLY A 1 90 ? -1.929 3.580 18.074 1.00 90.50 90 GLY A CA 1
ATOM 663 C C . GLY A 1 90 ? -3.416 3.501 17.720 1.00 90.50 90 GLY A C 1
ATOM 664 O O . GLY A 1 90 ? -3.788 3.414 16.556 1.00 90.50 90 GLY A O 1
ATOM 665 N N . ASN A 1 91 ? -4.276 3.477 18.744 1.00 87.75 91 ASN A N 1
ATOM 666 C CA . ASN A 1 91 ? -5.746 3.491 18.622 1.00 87.75 91 ASN A CA 1
ATOM 667 C C . ASN A 1 91 ? -6.355 2.433 17.668 1.00 87.75 91 ASN A C 1
ATOM 669 O O . ASN A 1 91 ? -7.445 2.626 17.139 1.00 87.75 91 ASN A O 1
ATOM 673 N N . GLY A 1 92 ? -5.661 1.308 17.461 1.00 90.38 92 GLY A N 1
ATOM 674 C CA . GLY A 1 92 ? -6.090 0.220 16.571 1.00 90.38 92 GLY A CA 1
ATOM 675 C C . GLY A 1 92 ? -5.748 0.419 15.090 1.00 90.38 92 GLY A C 1
ATOM 676 O O . GLY A 1 92 ? -6.036 -0.467 14.289 1.00 90.38 92 GLY A O 1
ATOM 677 N N . PHE A 1 93 ? -5.110 1.532 14.729 1.00 95.12 93 PHE A N 1
ATOM 678 C CA . PHE A 1 93 ? -4.739 1.836 13.354 1.00 95.12 93 PHE A CA 1
ATOM 679 C C . PHE A 1 93 ? -3.369 1.282 12.973 1.00 95.12 93 PHE A C 1
ATOM 681 O O . PHE A 1 93 ? -2.463 1.103 13.802 1.00 95.12 93 PHE A O 1
ATOM 688 N N . TYR A 1 94 ? -3.220 1.095 11.668 1.00 97.06 94 TYR A N 1
ATOM 689 C CA . TYR A 1 94 ? -2.030 0.613 11.005 1.00 97.06 94 TYR A CA 1
ATOM 690 C C . TYR A 1 94 ? -1.579 1.569 9.913 1.00 97.06 94 TYR A C 1
ATOM 692 O O . TYR A 1 94 ? -2.365 2.015 9.078 1.00 97.06 94 TYR A O 1
ATOM 700 N N . LYS A 1 95 ? -0.269 1.783 9.866 1.00 97.31 95 LYS A N 1
ATOM 701 C CA . LYS A 1 95 ? 0.429 2.296 8.693 1.00 97.31 95 LYS A CA 1
ATOM 702 C C . LYS A 1 95 ? 0.933 1.099 7.895 1.00 97.31 95 LYS A C 1
ATOM 704 O O . LYS A 1 95 ? 1.726 0.305 8.404 1.00 97.31 95 LYS A O 1
ATOM 709 N N . ILE A 1 96 ? 0.493 0.982 6.645 1.00 97.88 96 ILE A N 1
ATOM 710 C CA . ILE A 1 96 ? 0.900 -0.093 5.732 1.00 97.88 96 ILE A CA 1
ATOM 711 C C . ILE A 1 96 ? 1.715 0.527 4.606 1.00 97.88 96 ILE A C 1
ATOM 713 O O . ILE A 1 96 ? 1.206 1.391 3.901 1.00 97.88 96 ILE A O 1
ATOM 717 N N . TYR A 1 97 ? 2.969 0.124 4.425 1.00 96.69 97 TYR A N 1
ATOM 718 C CA . TYR A 1 97 ? 3.873 0.797 3.490 1.00 96.69 97 TYR A CA 1
ATOM 719 C C . TYR A 1 97 ? 4.800 -0.158 2.752 1.00 96.69 97 TYR A C 1
ATOM 721 O O . TYR A 1 97 ? 5.150 -1.232 3.241 1.00 96.69 97 TYR A O 1
ATOM 729 N N . SER A 1 98 ? 5.185 0.238 1.540 1.00 95.12 98 SER A N 1
ATOM 730 C CA . SER A 1 98 ? 6.024 -0.589 0.674 1.00 95.12 98 SER A CA 1
ATOM 731 C C . SER A 1 98 ? 7.451 -0.706 1.217 1.00 95.12 98 SER A C 1
ATOM 733 O O . SER A 1 98 ? 8.040 0.265 1.698 1.00 95.12 98 SER A O 1
ATOM 735 N N . ALA A 1 99 ? 8.037 -1.898 1.088 1.00 93.31 99 ALA A N 1
ATOM 736 C CA . ALA A 1 99 ? 9.445 -2.141 1.386 1.00 93.31 99 ALA A CA 1
ATOM 737 C C . ALA A 1 99 ? 10.398 -1.653 0.276 1.00 93.31 99 ALA A C 1
ATOM 739 O O . ALA A 1 99 ? 11.602 -1.604 0.505 1.00 93.31 99 ALA A O 1
ATOM 740 N N . TYR A 1 100 ? 9.892 -1.309 -0.917 1.00 91.38 100 TYR A N 1
ATOM 741 C CA . TYR A 1 100 ? 10.708 -0.768 -2.014 1.00 91.38 100 TYR A CA 1
ATOM 742 C C . TYR A 1 100 ? 11.118 0.689 -1.760 1.00 91.38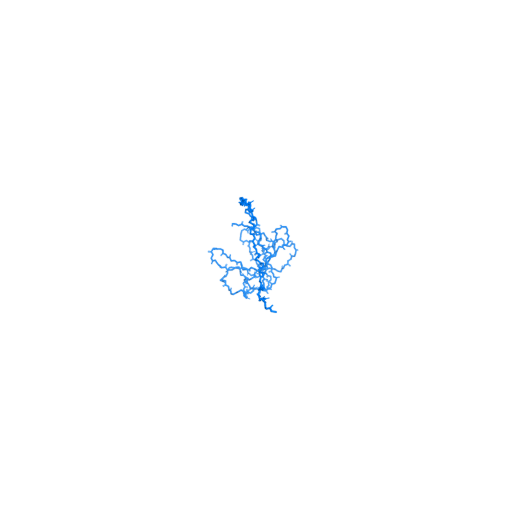 100 TYR A C 1
ATOM 744 O O . TYR A 1 100 ? 12.296 1.036 -1.790 1.00 91.38 100 TYR A O 1
ATOM 752 N N . LYS A 1 101 ? 10.127 1.538 -1.478 1.00 88.50 101 LYS A N 1
ATOM 753 C CA . LYS A 1 101 ? 10.275 2.920 -1.012 1.00 88.50 101 LYS A CA 1
ATOM 754 C C . LYS A 1 101 ? 9.205 3.130 0.061 1.00 88.50 101 LYS A C 1
ATOM 756 O O . LYS A 1 101 ? 8.064 2.752 -0.200 1.00 88.50 101 LYS A O 1
ATOM 761 N N . PRO A 1 102 ? 9.528 3.728 1.221 1.00 84.00 102 PRO A N 1
ATOM 762 C CA . PRO A 1 102 ? 8.577 3.904 2.318 1.00 84.00 102 PRO A CA 1
ATOM 763 C C . PRO A 1 102 ? 7.509 4.971 2.006 1.00 84.00 102 PRO A C 1
ATOM 765 O O . PRO A 1 102 ? 7.520 6.075 2.541 1.00 84.00 102 PRO A O 1
ATOM 768 N N . SER A 1 103 ? 6.582 4.619 1.118 1.00 96.00 103 SER A N 1
ATOM 769 C CA . SER A 1 103 ? 5.301 5.278 0.845 1.00 96.00 103 SER A CA 1
ATOM 770 C C . SER A 1 103 ? 4.166 4.343 1.273 1.00 96.00 103 SER A C 1
ATOM 772 O O . SER A 1 103 ? 4.291 3.119 1.136 1.00 96.00 103 SER A O 1
ATOM 774 N N . CYS A 1 104 ? 3.085 4.910 1.799 1.00 97.56 104 CYS A N 1
ATOM 775 C CA . CYS A 1 104 ? 2.002 4.184 2.456 1.00 97.56 104 CYS A CA 1
ATOM 776 C C . CYS A 1 104 ? 0.852 3.883 1.498 1.00 97.56 104 CYS A C 1
ATOM 778 O O . CYS A 1 104 ? 0.664 4.601 0.517 1.00 97.56 104 CYS A O 1
ATOM 780 N N . LEU A 1 105 ? 0.082 2.835 1.802 1.00 98.25 105 LEU A N 1
ATOM 781 C CA . LEU A 1 105 ? -1.243 2.653 1.227 1.00 98.25 105 LEU A CA 1
ATOM 782 C C . LEU A 1 105 ? -2.093 3.875 1.561 1.00 98.25 105 LEU A C 1
ATOM 784 O O . LEU A 1 105 ? -2.214 4.263 2.721 1.00 98.25 105 LEU A O 1
ATOM 788 N N . ASP A 1 106 ? -2.666 4.452 0.519 1.00 98.56 106 ASP A N 1
ATOM 789 C CA . ASP A 1 106 ? -3.378 5.718 0.535 1.00 98.56 106 ASP A CA 1
ATOM 790 C C . ASP A 1 106 ? -4.712 5.518 -0.187 1.00 98.56 106 ASP A C 1
ATOM 792 O O . ASP A 1 106 ? -4.745 5.090 -1.347 1.00 98.56 106 ASP A O 1
ATOM 796 N N . ALA A 1 107 ? -5.815 5.773 0.514 1.00 98.31 107 ALA A N 1
ATOM 797 C CA . ALA A 1 107 ? -7.113 5.953 -0.113 1.00 98.31 107 ALA A CA 1
ATOM 798 C C . ALA A 1 107 ? -7.115 7.331 -0.785 1.00 98.31 107 ALA A C 1
ATOM 800 O O . ALA A 1 107 ? -7.032 8.358 -0.109 1.00 98.31 107 ALA A O 1
ATOM 801 N N . ASP A 1 108 ? -7.186 7.349 -2.116 1.00 98.19 108 ASP A N 1
ATOM 802 C CA . ASP A 1 108 ? -6.989 8.562 -2.906 1.00 98.19 108 ASP A CA 1
ATOM 803 C C . ASP A 1 108 ? -8.061 9.606 -2.583 1.00 98.19 108 ASP A C 1
ATOM 805 O O . ASP A 1 108 ? -9.236 9.425 -2.920 1.00 98.19 108 ASP A O 1
ATOM 809 N N . LEU A 1 109 ? -7.644 10.730 -1.991 1.00 97.75 109 LEU A N 1
ATOM 810 C CA . LEU A 1 109 ? -8.524 11.840 -1.609 1.00 97.75 109 LEU A CA 1
ATOM 811 C C . LEU A 1 109 ? -9.334 12.405 -2.782 1.00 97.75 109 LEU A C 1
ATOM 813 O O . LEU A 1 109 ? -10.403 12.968 -2.565 1.00 97.75 109 LEU A O 1
ATOM 817 N N . ASN A 1 110 ? -8.876 12.230 -4.025 1.00 97.31 110 ASN A N 1
ATOM 818 C CA . ASN A 1 110 ? -9.627 12.670 -5.203 1.00 97.31 110 ASN A CA 1
ATOM 819 C C . ASN A 1 110 ? -10.861 11.799 -5.494 1.00 97.31 110 ASN A C 1
ATOM 821 O O . ASN A 1 110 ? -11.739 12.217 -6.247 1.00 97.31 110 ASN A O 1
ATOM 825 N N . THR A 1 111 ? -10.922 10.585 -4.937 1.00 96.69 111 THR A N 1
ATOM 826 C CA . THR A 1 111 ? -12.001 9.610 -5.184 1.00 96.69 111 THR A CA 1
ATOM 827 C C . THR A 1 111 ? -12.641 9.051 -3.907 1.00 96.69 111 THR A C 1
ATOM 829 O O . THR A 1 111 ? -13.578 8.256 -4.001 1.00 96.69 111 THR A O 1
ATOM 832 N N . ILE A 1 112 ? -12.157 9.466 -2.729 1.00 96.69 112 ILE A N 1
ATOM 833 C CA . ILE A 1 112 ? -12.562 8.945 -1.418 1.00 96.69 112 ILE A CA 1
ATOM 834 C C . ILE A 1 112 ? -14.041 9.191 -1.098 1.00 96.69 112 ILE A C 1
ATOM 836 O O . ILE A 1 112 ? -14.653 10.161 -1.542 1.00 96.69 112 ILE A O 1
ATOM 840 N N . GLY A 1 113 ? -14.616 8.299 -0.287 1.00 93.19 113 GLY A N 1
ATOM 841 C CA . GLY A 1 113 ? -15.993 8.397 0.205 1.00 93.19 113 GLY A CA 1
ATOM 842 C C . GLY A 1 113 ? -17.017 7.625 -0.629 1.00 93.19 113 GLY A C 1
ATOM 843 O O . GLY A 1 113 ? -18.211 7.692 -0.344 1.00 93.19 113 GLY A O 1
ATOM 844 N N . THR A 1 114 ? -16.573 6.871 -1.640 1.00 95.31 114 THR A N 1
ATOM 845 C CA . THR A 1 114 ? -17.453 6.048 -2.484 1.00 95.31 114 THR A CA 1
ATOM 846 C C . THR A 1 114 ? -16.890 4.648 -2.734 1.00 95.31 114 THR A C 1
ATOM 848 O O . THR A 1 114 ? -15.675 4.428 -2.719 1.00 95.31 114 THR A O 1
ATOM 851 N N . ASN A 1 115 ? -17.774 3.679 -2.990 1.00 97.00 115 ASN A N 1
ATOM 852 C CA . ASN A 1 115 ? -17.358 2.348 -3.433 1.00 97.00 115 ASN A CA 1
ATOM 853 C C . ASN A 1 115 ? -16.576 2.461 -4.746 1.00 97.00 115 ASN A C 1
ATOM 855 O O . ASN A 1 115 ? -17.052 3.069 -5.702 1.00 97.00 115 ASN A O 1
ATOM 859 N N . GLY A 1 116 ? -15.394 1.848 -4.791 1.00 95.56 116 GLY A N 1
ATOM 860 C CA . GLY A 1 116 ? -14.470 1.990 -5.917 1.00 95.56 116 GLY A CA 1
ATOM 861 C C . GLY A 1 116 ? -13.457 3.130 -5.770 1.00 95.56 116 GLY A C 1
ATOM 862 O O . GLY A 1 116 ? -12.709 3.359 -6.718 1.00 95.56 116 GLY A O 1
ATOM 863 N N . THR A 1 117 ? -13.393 3.801 -4.607 1.00 97.56 117 THR A N 1
ATOM 864 C CA . THR A 1 117 ? -12.270 4.685 -4.235 1.00 97.56 117 THR A CA 1
ATOM 865 C C . THR A 1 117 ? -10.947 4.012 -4.598 1.00 97.56 117 THR A C 1
ATOM 867 O O . THR A 1 117 ? -10.700 2.857 -4.235 1.00 97.56 117 THR A O 1
ATOM 870 N N . LYS A 1 118 ? -10.092 4.730 -5.326 1.00 97.75 118 LYS A N 1
ATOM 871 C CA . LYS A 1 118 ? -8.781 4.230 -5.728 1.00 97.75 118 LYS A CA 1
ATOM 872 C C . LYS A 1 118 ? -7.883 4.089 -4.497 1.00 97.75 118 LYS A C 1
ATOM 874 O O . LYS A 1 118 ? -7.797 5.002 -3.682 1.00 97.75 118 LYS A O 1
ATOM 879 N N . VAL A 1 119 ? -7.155 2.977 -4.416 1.00 98.25 119 VAL A N 1
ATOM 880 C CA . VAL A 1 119 ? -6.025 2.817 -3.489 1.00 98.25 119 VAL A CA 1
ATOM 881 C C . VAL A 1 119 ? -4.720 2.961 -4.269 1.00 98.25 119 VAL A C 1
ATOM 883 O O . VAL A 1 119 ? -4.570 2.421 -5.369 1.00 98.25 119 VAL A O 1
ATOM 886 N N . GLN A 1 120 ? -3.783 3.718 -3.715 1.00 98.56 120 GLN A N 1
ATOM 887 C CA . GLN A 1 120 ? -2.499 4.049 -4.329 1.00 98.56 120 GLN A CA 1
ATOM 888 C C . GLN A 1 120 ? -1.379 4.055 -3.285 1.00 98.56 120 GLN A C 1
ATOM 890 O O . GLN A 1 120 ? -1.633 3.807 -2.107 1.00 98.56 120 GLN A O 1
ATOM 895 N N . LEU A 1 121 ? -0.142 4.330 -3.712 1.00 98.38 121 LEU A N 1
ATOM 896 C CA . LEU A 1 121 ? 0.892 4.772 -2.778 1.00 98.38 121 LEU A CA 1
ATOM 897 C C . LEU A 1 121 ? 1.033 6.278 -2.776 1.00 98.38 121 LEU A C 1
ATOM 899 O O . LEU A 1 121 ? 1.043 6.923 -3.829 1.00 98.38 121 LEU A O 1
ATOM 903 N N . TRP A 1 122 ? 1.235 6.801 -1.578 1.00 98.31 122 TRP A N 1
ATOM 904 C CA . TRP A 1 122 ? 1.566 8.191 -1.348 1.00 98.31 122 TRP A CA 1
ATOM 905 C C . TRP A 1 122 ? 2.587 8.301 -0.218 1.00 98.31 122 TRP A C 1
ATOM 907 O O . TRP A 1 122 ? 2.679 7.430 0.650 1.00 98.31 122 TRP A O 1
ATOM 917 N N . ASP A 1 123 ? 3.408 9.341 -0.247 1.00 97.50 123 ASP A N 1
ATOM 918 C CA . ASP A 1 123 ? 4.323 9.647 0.843 1.00 97.50 123 ASP A CA 1
ATOM 919 C C . ASP A 1 123 ? 3.542 9.754 2.161 1.00 97.50 123 ASP A C 1
ATOM 921 O O . ASP A 1 123 ? 2.421 10.266 2.199 1.00 97.50 123 ASP A O 1
ATOM 925 N N . TRP A 1 124 ? 4.136 9.244 3.240 1.00 96.75 124 TRP A N 1
ATOM 926 C CA . TRP A 1 124 ? 3.500 9.257 4.552 1.00 96.75 124 TRP A CA 1
ATOM 927 C C . TRP A 1 124 ? 3.295 10.688 5.051 1.00 96.75 124 TRP A C 1
ATOM 929 O O . TRP A 1 124 ? 4.255 11.459 5.147 1.00 96.75 124 TRP A O 1
ATOM 939 N N . ILE A 1 125 ? 2.066 11.009 5.440 1.00 96.62 125 ILE A N 1
ATOM 940 C CA . ILE A 1 125 ? 1.711 12.268 6.090 1.00 96.62 125 ILE A CA 1
ATOM 941 C C . ILE A 1 125 ? 1.104 11.920 7.450 1.00 96.62 125 ILE A C 1
ATOM 943 O O . ILE A 1 125 ? 0.015 11.365 7.532 1.00 96.62 125 ILE A O 1
ATOM 947 N N . ALA A 1 126 ? 1.818 12.233 8.534 1.00 93.25 126 ALA A N 1
ATOM 948 C CA . ALA A 1 126 ? 1.343 11.928 9.882 1.00 93.25 126 ALA A CA 1
ATOM 949 C C . ALA A 1 126 ? 0.004 12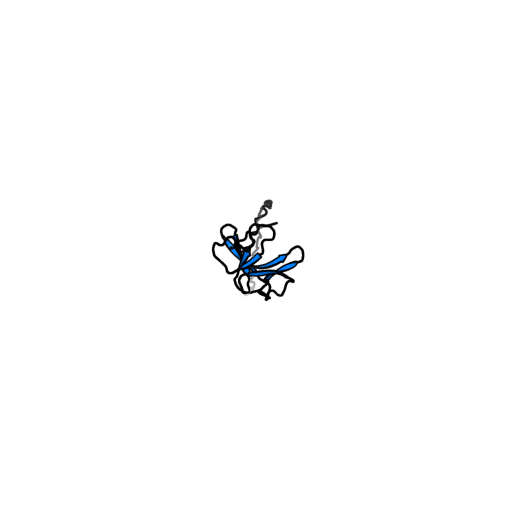.631 10.172 1.00 93.25 126 ALA A C 1
ATOM 951 O O . ALA A 1 126 ? -0.092 13.851 10.025 1.00 93.25 126 ALA A O 1
ATOM 952 N N . GLY A 1 127 ? -1.000 11.861 10.602 1.00 92.38 127 GLY A N 1
ATOM 953 C CA . GLY A 1 127 ? -2.357 12.346 10.865 1.00 92.38 127 GLY A CA 1
ATOM 954 C C . GLY A 1 127 ? -3.241 12.475 9.620 1.00 92.38 127 GLY A C 1
ATOM 955 O O . GLY A 1 127 ? -4.347 13.000 9.722 1.00 92.38 127 GLY A O 1
ATOM 956 N N . ALA A 1 128 ? -2.777 12.038 8.445 1.00 96.56 128 ALA A N 1
ATOM 957 C CA . ALA A 1 128 ? -3.631 11.911 7.272 1.00 96.56 128 ALA A CA 1
ATOM 958 C C . ALA A 1 128 ? -4.451 10.615 7.370 1.00 96.56 128 ALA A C 1
ATOM 960 O O . ALA A 1 128 ? -3.972 9.537 7.026 1.00 96.56 128 ALA A O 1
ATOM 961 N N . GLU A 1 129 ? -5.704 10.731 7.820 1.00 96.56 129 GLU A N 1
ATOM 962 C CA . GLU A 1 129 ? -6.604 9.592 8.077 1.00 96.56 129 GLU A CA 1
ATOM 963 C C . GLU A 1 129 ? -6.807 8.682 6.852 1.00 96.56 129 GLU A C 1
ATOM 965 O O . GLU A 1 129 ? -7.039 7.487 6.993 1.00 96.56 129 GLU A O 1
ATOM 970 N N . ASN A 1 130 ? -6.658 9.207 5.630 1.00 97.94 130 ASN A N 1
ATOM 971 C CA . ASN A 1 130 ? -6.756 8.417 4.400 1.00 97.94 130 ASN A CA 1
ATOM 972 C C . ASN A 1 130 ? -5.571 7.447 4.183 1.00 97.94 130 ASN A C 1
ATOM 974 O O . ASN A 1 130 ? -5.579 6.677 3.222 1.00 97.94 130 ASN A O 1
ATOM 978 N N . GLN A 1 131 ? -4.561 7.484 5.055 1.00 98.12 131 GLN A N 1
ATOM 979 C CA . GLN A 1 131 ? -3.401 6.587 5.071 1.00 98.12 131 GLN A CA 1
ATOM 980 C C . GLN A 1 131 ? -3.369 5.680 6.317 1.00 98.12 131 GLN A C 1
ATOM 982 O O . GLN A 1 131 ? -2.418 4.913 6.501 1.00 98.12 131 GLN A O 1
ATOM 987 N N . GLU A 1 132 ? -4.391 5.761 7.172 1.00 97.56 132 GLU A N 1
ATOM 988 C CA . GLU A 1 132 ? -4.506 5.013 8.422 1.00 97.56 132 GLU A CA 1
ATOM 989 C C . GLU A 1 132 ? -5.566 3.916 8.272 1.00 97.56 132 GLU A C 1
ATOM 991 O O . GLU A 1 132 ? -6.719 4.177 7.937 1.00 97.56 132 GLU A O 1
ATOM 996 N N . TRP A 1 133 ? -5.176 2.661 8.498 1.00 97.00 133 TRP A N 1
ATOM 997 C CA . TRP A 1 133 ? -6.010 1.499 8.179 1.00 97.00 133 TRP A CA 1
ATOM 998 C C . TRP A 1 133 ? -6.370 0.700 9.428 1.00 97.00 133 TRP A C 1
ATOM 1000 O O . TRP A 1 133 ? -5.520 0.470 10.284 1.00 97.00 133 TRP A O 1
ATOM 1010 N N . TYR A 1 134 ? -7.601 0.200 9.501 1.00 94.25 134 TYR A N 1
ATOM 1011 C CA . TYR A 1 134 ? -7.972 -0.860 10.438 1.00 94.25 134 TYR A CA 1
ATOM 1012 C C . TYR A 1 134 ? -7.807 -2.229 9.778 1.00 94.25 134 TYR A C 1
ATOM 1014 O O . TYR A 1 134 ? -8.117 -2.400 8.599 1.00 94.25 134 TYR A O 1
ATOM 1022 N N . LEU A 1 135 ? -7.336 -3.210 10.548 1.00 92.12 135 LEU A N 1
ATOM 1023 C CA . LEU A 1 135 ? -7.275 -4.612 10.140 1.00 92.12 135 LEU A CA 1
ATOM 1024 C C . LEU A 1 135 ? -8.156 -5.421 11.090 1.00 92.12 135 LEU A C 1
ATOM 1026 O O . LEU A 1 135 ? -7.797 -5.627 12.250 1.00 92.12 135 LEU A O 1
ATOM 1030 N N . GLU A 1 136 ? -9.315 -5.843 10.594 1.00 86.62 136 GLU A N 1
ATOM 1031 C CA . GLU A 1 136 ? -10.295 -6.619 11.351 1.00 86.62 136 GLU A CA 1
ATOM 1032 C C . GLU A 1 136 ? -10.197 -8.108 10.986 1.00 86.62 136 GLU A C 1
ATOM 1034 O O . GLU A 1 136 ? -10.074 -8.439 9.801 1.00 86.62 136 GLU A O 1
ATOM 1039 N N . PRO A 1 137 ? -10.256 -9.025 11.969 1.00 82.00 137 PRO A N 1
ATOM 1040 C CA . PRO A 1 137 ? -10.442 -10.445 11.692 1.00 82.00 137 PRO A CA 1
ATOM 1041 C C . PRO A 1 137 ? -11.778 -10.692 10.974 1.00 82.00 137 PRO A C 1
ATOM 1043 O O . PRO A 1 137 ? -12.790 -10.093 11.338 1.00 82.00 137 PRO A O 1
ATOM 1046 N N . TYR A 1 138 ? -11.784 -11.599 9.995 1.00 71.81 138 TYR A N 1
ATOM 1047 C CA . TYR A 1 138 ? -12.978 -12.050 9.270 1.00 71.81 138 TYR A CA 1
ATOM 1048 C C . TYR A 1 138 ? -13.065 -13.576 9.275 1.00 71.81 138 TYR A C 1
ATOM 1050 O O . TYR A 1 138 ? -11.990 -14.216 9.178 1.00 71.81 138 TYR A O 1
#

Sequence (138 aa):
MALRKMNAALLAALTLAAGELSASNSPAAASDSALSISPPSGRYRIHSYYNGKCLDADLNTIGSNGTKVQLWDCLSIDYGNQAWYVDTIGNGFYKIYSAYKPSCLDADLNTIGTNGTKVQLWDWIAGAENQEWYLEPY

Radius of gyration: 32.8 Å; chains: 1; bounding box: 72×83×82 Å

Secondary structure (DSSP, 8-state):
----------PPP-PPPP-------------------PPPSEEE--B-TTT-PEEEE-TTTTTSTTEEEEEE----TT-GGG-EEEEEEETTEEEEEESSS-EEEEE-TTTTTSTT--EEEEE--TT-GGG-EE----

Foldseek 3Di:
DDDDDDDDDDDDDDDDDDDDDDDDDDPDPPDPPVPFCDDAWDKDFDADPVPRFTFFQDPVQPDAAFGATDTHHDDPPVPQRRIWTWHDPDPQKTFIATSVDGWTFFQDPVQPDDPVRGTHTDHDDPPPVRRIDHDTDD